Protein AF-A0A7K2MPP3-F1 (afdb_monomer_lite)

Foldseek 3Di:
DCQLVVLCVVLVVQQVPPDPPPGRSNVCCVVQPLVPPSNLRSVLRNLVVCLVCCVVVVHDPVVSVVSVCLCVVASVVSHDPVVVCVVDPCSVVPDDPPPPDD

Structure (mmCIF, N/CA/C/O backbone):
data_AF-A0A7K2MPP3-F1
#
_entry.id   AF-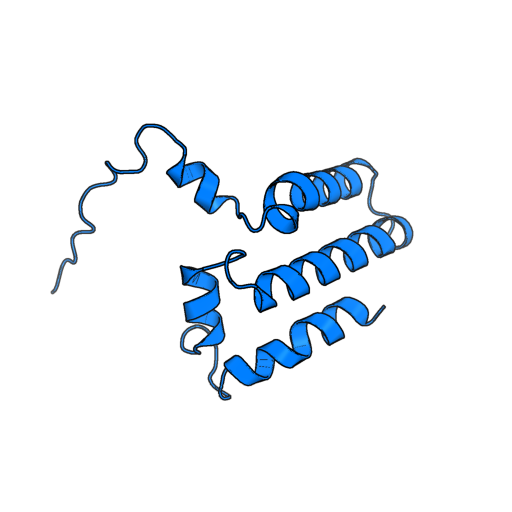A0A7K2MPP3-F1
#
loop_
_atom_site.group_PDB
_atom_site.id
_atom_site.type_symbol
_atom_site.label_atom_id
_atom_site.label_alt_id
_atom_site.label_comp_id
_atom_site.label_asym_id
_atom_site.label_entity_id
_atom_site.label_seq_id
_atom_site.pdbx_PDB_ins_code
_atom_site.Cartn_x
_atom_site.Cartn_y
_atom_site.Cartn_z
_atom_site.occupancy
_atom_site.B_iso_or_equiv
_atom_site.auth_seq_id
_atom_site.auth_comp_id
_atom_site.auth_asym_id
_atom_site.auth_atom_id
_atom_site.pdbx_PDB_model_num
ATOM 1 N N . THR A 1 1 ? 6.419 0.206 16.514 1.00 67.31 1 THR A N 1
ATOM 2 C CA . THR A 1 1 ? 6.884 -1.136 16.105 1.00 67.31 1 THR A CA 1
ATOM 3 C C . THR A 1 1 ? 7.750 -0.962 14.880 1.00 67.31 1 THR A C 1
ATOM 5 O O . THR A 1 1 ? 7.426 -0.131 14.047 1.00 67.31 1 THR A O 1
ATOM 8 N N . GLU A 1 2 ? 8.846 -1.708 14.769 1.00 90.44 2 GLU A N 1
ATOM 9 C CA . GLU A 1 2 ? 9.750 -1.668 13.601 1.00 90.44 2 GLU A CA 1
ATOM 10 C C . GLU A 1 2 ? 9.259 -2.585 12.456 1.00 90.44 2 GLU A C 1
ATOM 12 O O . GLU A 1 2 ? 9.934 -2.788 11.455 1.00 90.44 2 GLU A O 1
ATOM 17 N N . THR A 1 3 ? 8.062 -3.165 12.593 1.00 93.75 3 THR A N 1
ATOM 18 C CA . THR A 1 3 ? 7.489 -4.150 11.665 1.00 93.75 3 THR A CA 1
ATOM 19 C C . THR A 1 3 ? 7.494 -3.671 10.215 1.00 93.75 3 THR A C 1
ATOM 21 O O . THR A 1 3 ? 7.923 -4.419 9.347 1.00 93.75 3 THR A O 1
ATOM 24 N N . ALA A 1 4 ? 7.088 -2.422 9.961 1.00 91.62 4 ALA A N 1
ATOM 25 C CA . ALA A 1 4 ? 7.089 -1.853 8.614 1.00 91.62 4 ALA A CA 1
ATOM 26 C C . ALA A 1 4 ? 8.507 -1.780 8.021 1.00 91.62 4 ALA A C 1
ATOM 28 O O . ALA A 1 4 ? 8.722 -2.202 6.892 1.00 91.62 4 ALA A O 1
ATOM 29 N N . TYR A 1 5 ? 9.494 -1.332 8.806 1.00 92.69 5 TYR A N 1
ATOM 30 C CA . TYR A 1 5 ? 10.893 -1.291 8.369 1.00 92.69 5 TYR A CA 1
ATOM 31 C C . TYR A 1 5 ? 11.428 -2.691 8.047 1.00 92.69 5 TYR A C 1
ATOM 33 O O . TYR A 1 5 ? 12.047 -2.894 7.007 1.00 92.69 5 TYR A O 1
ATOM 41 N N . ARG A 1 6 ? 11.143 -3.681 8.900 1.00 95.69 6 ARG A N 1
ATOM 42 C CA . ARG A 1 6 ? 11.564 -5.069 8.658 1.00 95.69 6 ARG A CA 1
ATOM 43 C C . ARG A 1 6 ? 10.910 -5.679 7.423 1.00 95.69 6 ARG A C 1
ATOM 45 O O . ARG A 1 6 ? 11.565 -6.462 6.751 1.00 95.69 6 ARG A O 1
ATOM 52 N N . ALA A 1 7 ? 9.666 -5.307 7.126 1.00 95.50 7 ALA A N 1
ATOM 53 C CA . ALA A 1 7 ? 8.953 -5.776 5.944 1.00 95.50 7 ALA A CA 1
ATOM 54 C C . ALA A 1 7 ? 9.568 -5.244 4.642 1.00 95.50 7 ALA A C 1
ATOM 56 O O . ALA A 1 7 ? 9.675 -5.984 3.674 1.00 95.50 7 ALA A O 1
ATOM 57 N N . VAL A 1 8 ? 10.008 -3.980 4.618 1.00 94.25 8 VAL A N 1
ATOM 58 C CA . VAL A 1 8 ? 10.580 -3.369 3.402 1.00 94.25 8 VAL A CA 1
ATOM 59 C C . VAL A 1 8 ? 12.083 -3.586 3.255 1.00 94.25 8 VAL A C 1
ATOM 61 O O . VAL A 1 8 ? 12.615 -3.433 2.161 1.00 94.25 8 VAL A O 1
ATOM 64 N N . LYS A 1 9 ? 12.792 -3.937 4.333 1.00 94.12 9 LYS A N 1
ATOM 65 C CA . LYS A 1 9 ? 14.251 -4.104 4.318 1.00 94.12 9 LYS A CA 1
ATOM 66 C C . LYS A 1 9 ? 14.753 -5.074 3.230 1.00 94.12 9 LYS A C 1
ATOM 68 O O . LYS A 1 9 ? 15.711 -4.694 2.562 1.00 94.12 9 LYS A O 1
ATOM 73 N N . PRO A 1 10 ? 14.146 -6.257 3.001 1.00 93.75 10 PRO A N 1
ATOM 74 C CA . PRO A 1 10 ? 14.592 -7.170 1.945 1.00 93.75 10 PRO A CA 1
ATOM 75 C C . PRO A 1 10 ? 14.481 -6.573 0.536 1.00 93.75 10 PRO A C 1
ATOM 77 O O . PRO A 1 10 ? 15.343 -6.812 -0.302 1.00 93.75 10 PRO A O 1
ATOM 80 N N . LEU A 1 11 ? 13.491 -5.705 0.288 1.00 92.50 11 LEU A N 1
ATOM 81 C CA . LEU A 1 11 ? 13.321 -5.048 -1.015 1.00 92.50 11 LEU A CA 1
ATOM 82 C C . LEU A 1 11 ? 14.528 -4.179 -1.390 1.00 92.50 11 LEU A C 1
ATOM 84 O O . LEU A 1 11 ? 14.789 -3.967 -2.571 1.00 92.50 11 LEU A O 1
ATOM 88 N N . ALA A 1 12 ? 15.298 -3.696 -0.408 1.00 91.94 12 ALA A N 1
ATOM 89 C CA . ALA A 1 12 ? 16.500 -2.910 -0.670 1.00 91.94 12 ALA A CA 1
ATOM 90 C C . ALA A 1 12 ? 17.529 -3.675 -1.520 1.00 91.94 12 ALA A C 1
ATOM 92 O O . ALA A 1 12 ? 18.252 -3.052 -2.297 1.00 91.94 12 ALA A O 1
ATOM 93 N N . GLU A 1 13 ? 17.565 -5.006 -1.442 1.00 92.06 13 GLU A N 1
ATOM 94 C CA . GLU A 1 13 ? 18.460 -5.843 -2.251 1.00 92.06 13 GLU A CA 1
ATOM 95 C C . GLU A 1 13 ? 18.165 -5.694 -3.754 1.00 92.06 13 GLU A C 1
ATOM 97 O O . GLU A 1 13 ? 19.085 -5.644 -4.572 1.00 92.06 13 GLU A O 1
ATOM 102 N N . ARG A 1 14 ? 16.894 -5.475 -4.119 1.00 93.19 14 ARG A N 1
ATOM 103 C CA . ARG A 1 14 ? 16.441 -5.258 -5.506 1.00 93.19 14 ARG A CA 1
ATOM 104 C C . ARG A 1 14 ? 16.806 -3.889 -6.073 1.00 93.19 14 ARG A C 1
ATOM 106 O O . ARG A 1 14 ? 16.665 -3.655 -7.270 1.00 93.19 14 ARG A O 1
ATOM 113 N N . THR A 1 15 ? 17.291 -2.967 -5.244 1.00 91.38 15 THR A N 1
ATOM 114 C CA . THR A 1 15 ? 17.780 -1.667 -5.731 1.00 91.38 15 THR A CA 1
ATOM 115 C C . THR A 1 15 ? 19.135 -1.783 -6.427 1.00 91.38 15 THR A C 1
ATOM 117 O O . THR A 1 15 ? 19.524 -0.860 -7.137 1.00 91.38 15 THR A O 1
ATOM 120 N N . LEU A 1 16 ? 19.872 -2.884 -6.215 1.00 91.69 16 LEU A N 1
ATOM 121 C CA . LEU A 1 16 ? 21.257 -3.058 -6.672 1.00 91.69 16 LEU A CA 1
ATOM 122 C C . LEU A 1 16 ? 22.189 -1.900 -6.251 1.00 91.69 16 LEU A C 1
ATOM 124 O O . LEU A 1 16 ? 23.169 -1.601 -6.929 1.00 91.69 16 LEU A O 1
ATOM 128 N N . GLY A 1 17 ? 21.871 -1.218 -5.143 1.00 89.44 17 GLY A N 1
ATOM 129 C CA . GLY A 1 17 ? 22.621 -0.054 -4.659 1.00 89.44 17 GLY A CA 1
ATOM 130 C C . GLY A 1 17 ? 22.426 1.221 -5.487 1.00 89.44 17 GLY A C 1
ATOM 131 O O . GLY A 1 17 ? 23.110 2.213 -5.238 1.00 89.44 17 GLY A O 1
ATOM 132 N N . LEU A 1 18 ? 21.506 1.219 -6.455 1.00 90.75 18 LEU A N 1
ATOM 133 C CA . LEU A 1 18 ? 21.213 2.374 -7.296 1.00 90.75 18 LEU A CA 1
ATOM 134 C C . LEU A 1 18 ? 20.169 3.295 -6.636 1.00 90.75 18 LEU A C 1
ATOM 136 O O . LEU A 1 18 ? 19.214 2.822 -6.003 1.00 90.75 18 LEU A O 1
ATOM 140 N N . PRO A 1 19 ? 20.303 4.624 -6.792 1.00 89.25 19 PRO A N 1
ATOM 141 C CA . PRO A 1 19 ? 19.299 5.563 -6.313 1.00 89.25 19 PRO A CA 1
ATOM 142 C C . PRO A 1 19 ? 18.021 5.490 -7.162 1.00 89.25 19 PRO A C 1
ATOM 144 O O . PRO A 1 19 ? 18.067 5.296 -8.377 1.00 89.25 19 PRO A O 1
ATOM 147 N N . ALA A 1 20 ? 16.866 5.706 -6.531 1.00 83.88 20 ALA A N 1
ATOM 148 C CA . ALA A 1 20 ? 15.623 5.957 -7.258 1.00 83.88 20 ALA A CA 1
ATOM 149 C C . ALA A 1 20 ? 15.715 7.304 -8.015 1.00 83.88 20 ALA A C 1
ATOM 151 O O . ALA A 1 20 ? 16.368 8.226 -7.517 1.00 83.88 20 ALA A O 1
ATOM 152 N N . PRO A 1 21 ? 15.073 7.453 -9.189 1.00 86.19 21 PRO A N 1
ATOM 153 C CA . PRO A 1 21 ? 14.149 6.510 -9.832 1.00 86.19 21 PRO A CA 1
ATOM 154 C C . PRO A 1 21 ? 14.817 5.471 -10.756 1.00 86.19 21 PRO A C 1
ATOM 156 O O . PRO A 1 21 ? 14.114 4.687 -11.378 1.00 86.19 21 PRO A O 1
ATOM 159 N N . HIS A 1 22 ? 16.150 5.444 -10.862 1.00 89.38 22 HIS A N 1
ATOM 160 C CA . HIS A 1 22 ? 16.891 4.597 -11.814 1.00 89.38 22 HIS A CA 1
ATOM 161 C C . HIS A 1 22 ? 17.313 3.240 -11.238 1.00 89.38 22 HIS A C 1
ATOM 163 O O . HIS A 1 22 ? 18.342 2.690 -11.631 1.00 89.38 22 HIS A O 1
ATOM 169 N N . ASN A 1 23 ? 16.562 2.720 -10.269 1.00 93.31 23 ASN A N 1
ATOM 170 C CA . ASN A 1 23 ? 16.842 1.413 -9.692 1.00 93.31 23 ASN A CA 1
ATOM 171 C C . ASN A 1 23 ? 15.773 0.389 -10.105 1.00 93.31 23 ASN A C 1
ATOM 173 O O . ASN A 1 23 ? 14.623 0.775 -10.333 1.00 93.31 23 ASN A O 1
ATOM 177 N N . PRO A 1 24 ? 16.124 -0.908 -10.202 1.00 92.50 24 PRO A N 1
ATOM 178 C CA . PRO A 1 24 ? 15.198 -1.921 -10.709 1.00 92.50 24 PRO A CA 1
ATOM 179 C C . PRO A 1 24 ? 13.933 -2.042 -9.862 1.00 92.50 24 PRO A C 1
ATOM 181 O O . PRO A 1 24 ? 12.837 -2.129 -10.402 1.00 92.50 24 PRO A O 1
ATOM 184 N N . LEU A 1 25 ? 14.069 -1.953 -8.533 1.00 94.44 25 LEU A N 1
ATOM 185 C CA . LEU A 1 25 ? 12.930 -1.938 -7.615 1.00 94.44 25 LEU A CA 1
ATOM 186 C C . LEU A 1 25 ? 11.914 -0.838 -7.961 1.00 94.44 25 LEU A C 1
ATOM 188 O O . LEU A 1 25 ? 10.713 -1.083 -7.923 1.00 94.44 25 LEU A O 1
ATOM 192 N N . TYR A 1 26 ? 12.377 0.373 -8.269 1.00 93.44 26 TYR A N 1
ATOM 193 C CA . TYR A 1 26 ? 11.511 1.499 -8.601 1.00 93.44 26 TYR A CA 1
ATOM 194 C C . TYR A 1 26 ? 10.799 1.268 -9.934 1.00 93.44 26 TYR A C 1
ATOM 196 O O . TYR A 1 26 ? 9.597 1.506 -10.032 1.00 93.44 26 TYR A O 1
ATOM 204 N N . GLU A 1 27 ? 11.513 0.772 -10.946 1.00 93.50 27 GLU A N 1
ATOM 205 C CA . GLU A 1 27 ? 10.921 0.441 -12.245 1.00 93.50 27 GLU A CA 1
ATOM 206 C C . GLU A 1 27 ? 9.879 -0.680 -12.140 1.00 93.50 27 GLU A C 1
ATOM 208 O O . GLU A 1 27 ? 8.797 -0.572 -12.722 1.00 93.50 27 GLU A O 1
ATOM 213 N N . ASP A 1 28 ? 10.175 -1.731 -11.375 1.00 92.56 28 ASP A N 1
ATOM 214 C CA . ASP A 1 28 ? 9.252 -2.836 -11.120 1.00 92.56 28 ASP A CA 1
ATOM 215 C C . ASP A 1 28 ? 8.021 -2.359 -10.353 1.00 92.56 28 ASP A C 1
ATOM 217 O O . ASP A 1 28 ? 6.895 -2.642 -10.759 1.00 92.56 28 ASP A O 1
ATOM 221 N N . ALA A 1 29 ? 8.212 -1.564 -9.298 1.00 93.31 29 ALA A N 1
ATOM 222 C CA . ALA A 1 29 ? 7.112 -0.987 -8.534 1.00 93.31 29 ALA A CA 1
ATOM 223 C C . ALA A 1 29 ? 6.229 -0.074 -9.394 1.00 93.31 29 ALA A C 1
ATOM 225 O O . ALA A 1 29 ? 5.006 -0.113 -9.269 1.00 93.31 29 ALA A O 1
ATOM 226 N N . ALA A 1 30 ? 6.821 0.716 -10.293 1.00 91.88 30 ALA A N 1
ATOM 227 C CA . ALA A 1 30 ? 6.073 1.586 -11.196 1.00 91.88 30 ALA A CA 1
ATOM 228 C C . ALA A 1 30 ? 5.276 0.800 -12.250 1.00 91.88 30 ALA A C 1
ATOM 230 O O . ALA A 1 30 ? 4.221 1.258 -12.687 1.00 91.88 30 ALA A O 1
ATOM 231 N N . ARG A 1 31 ? 5.775 -0.369 -12.670 1.00 90.50 31 ARG A N 1
ATOM 232 C CA . ARG A 1 31 ? 5.151 -1.205 -13.705 1.00 90.50 31 ARG A CA 1
ATOM 233 C C . ARG A 1 31 ? 4.096 -2.159 -13.151 1.00 90.50 31 ARG A C 1
ATOM 235 O O . ARG A 1 31 ? 3.055 -2.328 -13.775 1.00 90.50 31 ARG A O 1
ATOM 242 N N . ALA A 1 32 ? 4.401 -2.814 -12.036 1.00 91.00 32 ALA A N 1
ATOM 243 C CA . ALA A 1 32 ? 3.626 -3.921 -11.484 1.00 91.00 32 ALA A CA 1
ATOM 244 C C . ALA A 1 32 ? 2.883 -3.550 -10.192 1.00 91.00 32 ALA A C 1
ATOM 246 O O . ALA A 1 32 ? 1.902 -4.197 -9.841 1.00 91.00 32 ALA A O 1
ATOM 247 N N . ALA A 1 33 ? 3.313 -2.514 -9.469 1.00 92.12 33 ALA A N 1
ATOM 248 C CA . ALA A 1 33 ? 2.721 -2.125 -8.190 1.00 92.12 33 ALA A CA 1
ATOM 249 C C . ALA A 1 33 ? 2.491 -3.338 -7.258 1.00 92.12 33 ALA A C 1
ATOM 251 O O . ALA A 1 33 ? 3.447 -3.973 -6.822 1.00 92.12 33 ALA A O 1
ATOM 252 N N . LEU A 1 34 ? 1.229 -3.663 -6.952 1.00 94.56 34 LEU A N 1
ATOM 253 C CA . LEU A 1 34 ? 0.843 -4.746 -6.040 1.00 94.56 34 LEU A CA 1
ATOM 254 C C . LEU A 1 34 ? 0.599 -6.095 -6.733 1.00 94.56 34 LEU A C 1
ATOM 256 O O . LEU A 1 34 ? 0.272 -7.069 -6.054 1.00 94.56 34 LEU A O 1
ATOM 260 N N . THR A 1 35 ? 0.803 -6.185 -8.051 1.00 92.75 35 THR A N 1
ATOM 261 C CA . THR A 1 35 ? 0.874 -7.480 -8.741 1.00 92.75 35 THR A CA 1
ATOM 262 C C . THR A 1 35 ? 2.229 -8.161 -8.539 1.00 92.75 35 THR A C 1
ATOM 264 O O . THR A 1 35 ? 2.349 -9.357 -8.788 1.00 92.75 35 THR A O 1
ATOM 267 N N . ASP A 1 36 ? 3.252 -7.424 -8.090 1.00 93.94 36 ASP A N 1
ATOM 268 C CA . ASP A 1 36 ? 4.511 -7.993 -7.600 1.00 93.94 36 ASP A CA 1
ATOM 269 C C . ASP A 1 36 ? 4.289 -8.598 -6.194 1.00 93.94 36 ASP A C 1
ATOM 271 O O . ASP A 1 36 ? 3.890 -7.871 -5.275 1.00 93.94 36 ASP A O 1
ATOM 275 N N . PRO A 1 37 ? 4.523 -9.912 -5.996 1.00 92.88 37 PRO A N 1
ATOM 276 C CA . PRO A 1 37 ? 4.227 -10.581 -4.730 1.00 92.88 37 PRO A CA 1
ATOM 277 C C . PRO A 1 37 ? 5.001 -10.032 -3.527 1.00 92.88 37 PRO A C 1
ATOM 279 O O . PRO A 1 37 ? 4.429 -9.926 -2.442 1.00 92.88 37 PRO A O 1
ATOM 282 N N . GLU A 1 38 ? 6.270 -9.657 -3.703 1.00 93.94 38 GLU A N 1
ATOM 283 C CA . GLU A 1 38 ? 7.102 -9.148 -2.607 1.00 93.94 38 GLU A CA 1
ATOM 284 C C . GLU A 1 38 ? 6.656 -7.742 -2.194 1.00 93.94 38 GLU A C 1
ATOM 286 O O . GLU A 1 38 ? 6.555 -7.435 -1.002 1.00 93.94 38 GLU A O 1
ATOM 291 N N . LEU A 1 39 ? 6.328 -6.891 -3.175 1.00 94.81 39 LEU A N 1
ATOM 292 C CA . LEU A 1 39 ? 5.757 -5.569 -2.909 1.00 94.81 39 LEU A CA 1
ATOM 293 C C . LEU A 1 39 ? 4.388 -5.681 -2.232 1.00 94.81 39 LEU A C 1
ATOM 295 O O . LEU A 1 39 ? 4.104 -4.929 -1.296 1.00 94.81 39 LEU A O 1
ATOM 299 N N . CYS A 1 40 ? 3.556 -6.632 -2.664 1.00 95.75 40 CYS A N 1
ATOM 300 C CA . CYS A 1 40 ? 2.251 -6.894 -2.066 1.00 95.75 40 CYS A CA 1
ATOM 301 C C . CYS A 1 40 ? 2.372 -7.341 -0.603 1.00 95.75 40 CYS A C 1
ATOM 303 O O . CYS A 1 40 ? 1.735 -6.756 0.277 1.00 95.75 40 CYS A O 1
ATOM 305 N N . GLU A 1 41 ? 3.237 -8.313 -0.307 1.00 96.06 41 GLU A N 1
ATOM 306 C CA . GLU A 1 41 ? 3.467 -8.795 1.058 1.00 96.06 41 GLU A CA 1
ATOM 307 C C . GLU A 1 41 ? 3.974 -7.679 1.986 1.00 96.06 41 GLU A C 1
ATOM 309 O O . GLU A 1 41 ? 3.452 -7.486 3.098 1.00 96.06 41 GLU A O 1
ATOM 314 N N . ALA A 1 42 ? 4.956 -6.901 1.519 1.00 96.44 42 ALA A N 1
ATOM 315 C CA . ALA A 1 42 ? 5.486 -5.770 2.266 1.00 96.44 42 ALA A CA 1
ATOM 316 C C . ALA A 1 42 ? 4.401 -4.712 2.519 1.00 96.44 42 ALA A C 1
ATOM 318 O O . ALA A 1 42 ? 4.255 -4.235 3.648 1.00 96.44 42 ALA A O 1
ATOM 319 N N . ALA A 1 43 ? 3.591 -4.387 1.506 1.00 96.19 43 ALA A N 1
ATOM 320 C CA . ALA A 1 43 ? 2.480 -3.454 1.637 1.00 96.19 43 ALA A CA 1
ATOM 321 C C . ALA A 1 43 ? 1.451 -3.943 2.666 1.00 96.19 43 ALA A C 1
ATOM 323 O O . ALA A 1 43 ? 1.148 -3.208 3.608 1.00 96.19 43 ALA A O 1
ATOM 324 N N . VAL A 1 44 ? 0.967 -5.187 2.568 1.00 97.25 44 VAL A N 1
ATOM 325 C CA . VAL A 1 44 ? 0.015 -5.766 3.537 1.00 97.25 44 VAL A CA 1
ATOM 326 C C . VAL A 1 44 ? 0.556 -5.660 4.963 1.00 97.25 44 VAL A C 1
ATOM 328 O O . 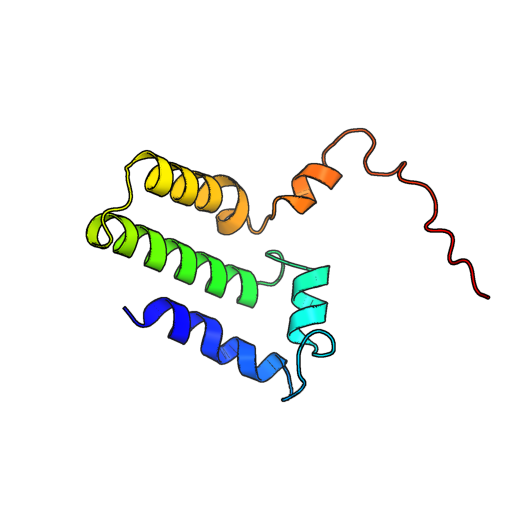VAL A 1 44 ? -0.160 -5.237 5.877 1.00 97.25 44 VAL A O 1
ATOM 331 N N . THR A 1 45 ? 1.829 -6.000 5.162 1.00 97.50 45 THR A N 1
ATOM 332 C CA . THR A 1 45 ? 2.476 -5.939 6.477 1.00 97.50 45 THR A CA 1
ATOM 333 C C . THR A 1 45 ? 2.558 -4.506 7.006 1.00 97.50 45 THR A C 1
ATOM 335 O O . THR A 1 45 ? 2.230 -4.256 8.171 1.00 97.50 45 THR A O 1
ATOM 338 N N . CYS A 1 46 ? 2.931 -3.549 6.157 1.00 96.56 46 CYS A N 1
ATOM 339 C CA . CYS A 1 46 ? 2.974 -2.129 6.498 1.00 96.56 46 CYS A CA 1
ATOM 340 C C . CYS A 1 46 ? 1.589 -1.578 6.866 1.00 96.56 46 CYS A C 1
ATOM 342 O O . CYS A 1 46 ? 1.455 -0.924 7.901 1.00 96.56 46 CYS A O 1
ATOM 344 N N . PHE A 1 47 ? 0.548 -1.889 6.088 1.00 96.69 47 PHE A N 1
ATOM 345 C CA . PHE A 1 47 ? -0.825 -1.452 6.368 1.00 96.69 47 PHE A CA 1
ATOM 346 C C . PHE A 1 47 ? -1.355 -2.031 7.683 1.00 96.69 47 PHE A C 1
ATOM 348 O O . PHE A 1 47 ? -1.918 -1.302 8.500 1.00 96.69 47 PHE A O 1
ATOM 355 N N . ARG A 1 48 ? -1.114 -3.320 7.952 1.00 96.38 48 ARG A N 1
ATOM 356 C CA . ARG A 1 48 ? -1.478 -3.943 9.236 1.00 96.38 48 ARG A CA 1
ATOM 357 C C . ARG A 1 48 ? -0.741 -3.302 10.411 1.00 96.38 48 ARG A C 1
ATOM 359 O O . ARG A 1 48 ? -1.345 -3.040 11.451 1.00 96.38 48 ARG A O 1
ATOM 366 N N . ALA A 1 49 ? 0.551 -3.016 10.248 1.00 96.38 49 ALA A N 1
ATOM 367 C CA . ALA A 1 49 ? 1.335 -2.329 11.268 1.00 96.38 49 ALA A CA 1
ATOM 368 C C . ALA A 1 49 ? 0.818 -0.904 11.527 1.00 96.38 49 ALA A C 1
ATOM 370 O O . ALA A 1 49 ? 0.765 -0.485 12.685 1.00 96.38 49 ALA A O 1
ATOM 371 N N . ALA A 1 50 ? 0.407 -0.187 10.476 1.00 94.88 50 ALA A N 1
ATOM 372 C CA . ALA A 1 50 ? -0.194 1.137 10.579 1.00 94.88 50 ALA A CA 1
ATOM 373 C C . ALA A 1 50 ? -1.534 1.089 11.326 1.00 94.88 50 ALA A C 1
ATOM 375 O O . ALA A 1 50 ? -1.689 1.801 12.314 1.00 94.88 50 ALA A O 1
ATOM 376 N N . LEU A 1 51 ? -2.455 0.195 10.951 1.00 95.56 51 LEU A N 1
ATOM 377 C CA . LEU A 1 51 ? -3.749 0.029 11.633 1.00 95.56 51 LEU A CA 1
ATOM 378 C C . LEU A 1 51 ? -3.592 -0.298 13.124 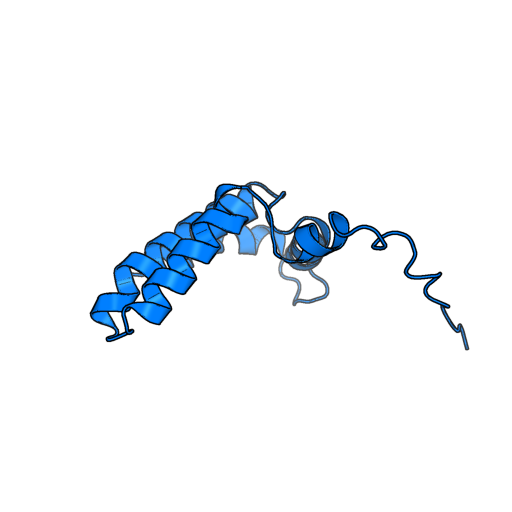1.00 95.56 51 LEU A C 1
ATOM 380 O O . LEU A 1 51 ? -4.306 0.246 13.961 1.00 95.56 51 LEU A O 1
ATOM 384 N N . ALA A 1 52 ? -2.595 -1.108 13.487 1.00 94.25 52 ALA A N 1
ATOM 385 C CA . ALA A 1 52 ? -2.277 -1.393 14.887 1.00 94.25 52 ALA A CA 1
ATOM 386 C C . ALA A 1 52 ? -1.627 -0.207 15.637 1.00 94.25 52 ALA A C 1
ATOM 388 O O . ALA A 1 52 ? -1.508 -0.224 16.869 1.00 94.25 52 ALA A O 1
ATOM 389 N N . ALA A 1 53 ? -1.119 0.802 14.927 1.00 94.06 53 ALA A N 1
ATOM 390 C CA . ALA A 1 53 ? -0.456 1.974 15.498 1.00 94.06 53 ALA A CA 1
ATOM 391 C C . ALA A 1 53 ? -1.369 3.205 15.576 1.00 94.06 53 ALA A C 1
ATOM 393 O O . ALA A 1 53 ? -1.280 3.936 16.559 1.00 94.06 53 ALA A O 1
ATOM 394 N N . LEU A 1 54 ? -2.257 3.405 14.599 1.00 93.19 54 LEU A N 1
ATOM 395 C CA . LEU A 1 54 ? -3.110 4.590 14.457 1.00 93.19 54 LEU A CA 1
ATOM 396 C C . LEU A 1 54 ? -3.874 4.976 15.740 1.00 93.19 54 LEU A C 1
ATOM 398 O O . LEU A 1 54 ? -3.748 6.133 16.148 1.00 93.19 54 LEU A O 1
ATOM 402 N N . PRO A 1 55 ? -4.548 4.054 16.463 1.00 90.81 55 PRO A N 1
ATOM 403 C CA . PRO A 1 55 ? -5.241 4.412 17.704 1.00 90.81 55 PRO A CA 1
ATOM 404 C C . PRO A 1 55 ? -4.300 4.956 18.786 1.00 90.81 55 PRO A C 1
ATOM 406 O O . PRO A 1 55 ? -4.645 5.872 19.526 1.00 90.81 55 PRO A O 1
ATOM 409 N N . ARG A 1 56 ? -3.074 4.424 18.861 1.00 91.81 56 ARG A N 1
ATOM 410 C CA . ARG A 1 56 ? -2.056 4.853 19.835 1.00 91.81 56 ARG A CA 1
ATOM 411 C C . ARG A 1 56 ? -1.415 6.188 19.464 1.00 91.81 56 ARG A C 1
ATOM 413 O O . ARG A 1 56 ? -0.860 6.850 20.331 1.00 91.81 56 ARG A O 1
ATOM 420 N N . LEU A 1 57 ? -1.484 6.567 18.189 1.00 92.19 57 LEU A N 1
ATOM 421 C CA . LEU A 1 57 ? -1.031 7.859 17.677 1.00 92.19 57 LEU A CA 1
ATOM 422 C C . LEU A 1 57 ? -2.121 8.941 17.770 1.00 92.19 57 LEU A C 1
ATOM 424 O O . LEU A 1 57 ? -1.874 10.075 17.375 1.00 92.19 57 LEU A O 1
ATOM 428 N N . GLY A 1 58 ? -3.310 8.606 18.284 1.00 91.75 58 GLY A N 1
ATOM 429 C CA . GLY A 1 58 ? -4.429 9.541 18.401 1.00 91.75 58 GLY A CA 1
ATOM 430 C C . GLY A 1 58 ? -5.137 9.825 17.075 1.00 91.75 58 GLY A C 1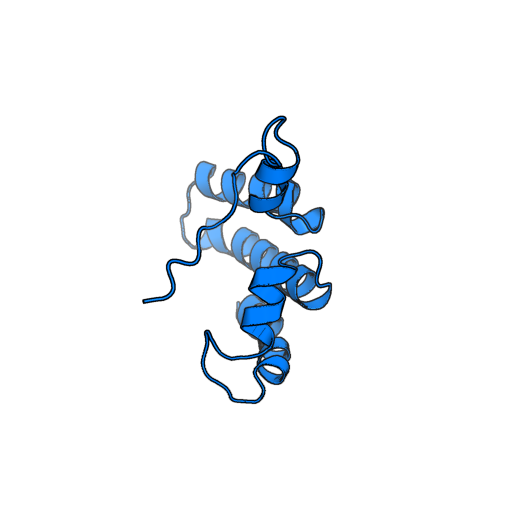
ATOM 431 O O . GLY A 1 58 ? -5.828 10.835 16.963 1.00 91.75 58 GLY A O 1
ATOM 432 N N . ALA A 1 59 ? -4.971 8.965 16.065 1.00 92.31 59 ALA A N 1
ATOM 433 C CA . ALA A 1 59 ? -5.719 9.096 14.822 1.00 92.31 59 ALA A CA 1
ATOM 434 C C . ALA A 1 59 ? -7.216 8.852 15.070 1.00 92.31 59 ALA A C 1
ATOM 436 O O . ALA A 1 59 ? -7.594 7.919 15.781 1.00 92.31 59 ALA A O 1
ATO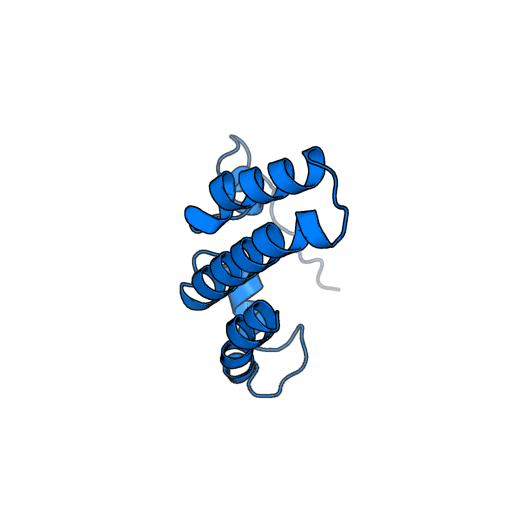M 437 N N . GLY A 1 60 ? -8.064 9.684 14.460 1.00 93.38 60 GLY A N 1
ATOM 438 C CA . GLY A 1 60 ? -9.514 9.515 14.515 1.00 93.38 60 GLY A CA 1
ATOM 439 C C . GLY A 1 60 ? -9.980 8.216 13.849 1.00 93.38 60 GLY A C 1
ATOM 440 O O . GLY A 1 60 ? -9.263 7.610 13.043 1.00 93.38 60 GLY A O 1
ATOM 441 N N . THR A 1 61 ? -11.210 7.806 14.161 1.00 92.81 61 THR A N 1
ATOM 442 C CA . THR A 1 61 ? -11.847 6.624 13.557 1.00 92.81 61 THR A CA 1
ATOM 443 C C . THR A 1 61 ? -11.933 6.751 12.041 1.00 92.81 61 THR A C 1
ATOM 445 O O . THR A 1 61 ? -11.577 5.810 11.350 1.00 92.81 61 THR A O 1
ATOM 448 N N . GLU A 1 62 ? -12.243 7.942 11.522 1.00 95.69 62 GLU A N 1
ATOM 449 C CA . GLU A 1 62 ? -12.298 8.222 10.081 1.00 95.69 62 GLU A CA 1
ATOM 450 C C . GLU A 1 62 ? -11.000 7.843 9.348 1.00 95.69 62 GLU A C 1
ATOM 452 O O . GLU A 1 62 ? -11.033 7.199 8.303 1.00 95.69 62 GLU A O 1
ATOM 457 N N . VAL A 1 63 ? -9.839 8.182 9.919 1.00 96.06 63 VAL A N 1
ATOM 458 C CA . VAL A 1 63 ? -8.537 7.839 9.326 1.00 96.06 63 VAL A CA 1
ATOM 459 C C . VAL A 1 63 ? -8.292 6.335 9.396 1.00 96.06 63 VAL A C 1
ATOM 461 O O . VAL A 1 63 ? -7.815 5.739 8.433 1.00 96.06 63 VAL A O 1
ATOM 464 N N . THR A 1 64 ? -8.617 5.712 10.528 1.00 95.81 64 THR A N 1
ATOM 465 C CA . THR A 1 64 ? -8.444 4.265 10.707 1.00 95.81 64 THR A CA 1
ATOM 466 C C . THR A 1 64 ? -9.320 3.485 9.725 1.00 95.81 64 THR A C 1
ATOM 468 O O . THR A 1 64 ? -8.828 2.569 9.066 1.00 95.81 64 THR A O 1
ATOM 471 N N . ASP A 1 65 ? -10.571 3.907 9.554 1.00 96.50 65 ASP A N 1
ATOM 472 C CA . ASP A 1 65 ? -11.536 3.312 8.631 1.00 96.50 65 ASP A CA 1
ATOM 473 C C . ASP A 1 65 ? -11.124 3.537 7.174 1.00 96.50 65 ASP A C 1
ATOM 475 O O . ASP A 1 65 ? -11.204 2.617 6.362 1.00 96.50 65 ASP A O 1
ATOM 479 N N . ALA A 1 66 ? -10.604 4.720 6.831 1.00 96.75 66 ALA A N 1
ATOM 480 C CA . ALA A 1 66 ? -10.075 4.991 5.497 1.00 96.75 66 ALA A CA 1
ATOM 481 C C . ALA A 1 66 ? -8.882 4.080 5.160 1.00 96.75 66 ALA A C 1
ATOM 483 O O . ALA A 1 66 ? -8.814 3.518 4.064 1.00 96.75 66 ALA A O 1
ATOM 484 N N . VAL A 1 67 ? -7.956 3.889 6.105 1.00 96.81 67 VAL A N 1
ATOM 485 C CA . VAL A 1 67 ? -6.798 3.001 5.923 1.00 96.81 67 VAL A CA 1
ATOM 486 C C . VAL A 1 67 ? -7.236 1.537 5.826 1.00 96.81 67 VAL A C 1
ATOM 488 O O . VAL A 1 67 ? -6.715 0.805 4.983 1.00 96.81 67 VAL A O 1
ATOM 491 N N . ALA A 1 68 ? -8.212 1.111 6.632 1.00 97.00 68 ALA A N 1
ATOM 492 C CA . ALA A 1 68 ? -8.780 -0.234 6.565 1.00 97.00 68 ALA A CA 1
ATOM 493 C C . ALA A 1 68 ? -9.494 -0.473 5.225 1.00 97.00 68 ALA A C 1
ATOM 495 O O . ALA A 1 68 ? -9.222 -1.460 4.543 1.00 97.00 68 ALA A O 1
ATOM 496 N N . GLY A 1 69 ? -10.315 0.483 4.789 1.00 97.56 69 GLY A N 1
ATOM 497 C CA . GLY A 1 69 ? -10.999 0.438 3.502 1.00 97.56 69 GLY A CA 1
ATOM 498 C C . GLY A 1 69 ? -10.029 0.401 2.320 1.00 97.56 69 GLY A C 1
ATOM 499 O O . GLY A 1 69 ? -10.264 -0.334 1.363 1.00 97.56 69 GLY A O 1
ATOM 500 N N . TYR A 1 70 ? -8.910 1.131 2.388 1.00 96.69 70 TYR A N 1
ATOM 501 C CA . TYR A 1 70 ? -7.863 1.071 1.365 1.00 96.69 70 TYR A CA 1
ATOM 502 C C . TYR A 1 70 ? -7.169 -0.299 1.332 1.00 96.69 70 TYR A C 1
ATOM 504 O O . TYR A 1 70 ? -6.989 -0.876 0.255 1.00 96.69 70 TYR A O 1
ATOM 512 N N . LEU A 1 71 ? -6.805 -0.837 2.504 1.00 97.06 71 LEU A N 1
ATOM 513 C CA . LEU A 1 71 ? -6.206 -2.168 2.638 1.00 97.06 71 LEU A CA 1
ATOM 514 C C . LEU A 1 71 ? -7.109 -3.236 2.015 1.00 97.06 71 LEU A C 1
ATOM 516 O O . LEU A 1 71 ? -6.638 -4.055 1.229 1.00 97.06 71 LEU A O 1
ATOM 520 N N . GLU A 1 72 ? -8.403 -3.210 2.323 1.00 96.88 72 GLU A N 1
ATOM 521 C CA . GLU A 1 72 ? -9.361 -4.170 1.786 1.00 96.88 72 GLU A CA 1
ATOM 522 C C . GLU A 1 72 ? -9.590 -3.979 0.288 1.00 96.88 72 GLU A C 1
ATOM 524 O O . GLU A 1 72 ? -9.528 -4.948 -0.469 1.00 96.88 72 GLU A O 1
ATOM 529 N N . ARG A 1 73 ? -9.851 -2.745 -0.162 1.00 95.62 73 ARG A N 1
ATOM 530 C CA . ARG A 1 73 ? -10.192 -2.442 -1.560 1.00 95.62 73 ARG A CA 1
ATOM 531 C C . ARG A 1 73 ? -9.064 -2.778 -2.529 1.00 95.62 73 ARG A C 1
ATOM 533 O O . ARG A 1 73 ? -9.345 -3.340 -3.582 1.00 95.62 73 ARG A O 1
ATOM 540 N N . TYR A 1 74 ? -7.826 -2.465 -2.166 1.00 95.38 74 TYR A N 1
ATOM 541 C CA . TYR A 1 74 ? -6.690 -2.517 -3.083 1.00 95.38 74 TYR A CA 1
ATOM 542 C C . TYR A 1 74 ? -5.664 -3.560 -2.654 1.00 95.38 74 TYR A C 1
ATOM 544 O O . TYR A 1 74 ? -5.453 -4.559 -3.340 1.00 95.38 74 TYR A O 1
ATOM 552 N N . VAL A 1 75 ? -5.076 -3.371 -1.474 1.00 95.56 75 VAL A N 1
ATOM 553 C CA . VAL A 1 75 ? -3.848 -4.066 -1.072 1.00 95.56 75 VAL A CA 1
ATOM 554 C C . VAL A 1 75 ? -4.057 -5.573 -0.915 1.00 95.56 75 VAL A C 1
ATOM 556 O O . VAL A 1 75 ? -3.301 -6.353 -1.483 1.00 95.56 75 VAL A O 1
ATOM 559 N N . LEU A 1 76 ? -5.122 -6.005 -0.231 1.00 95.38 76 LEU A N 1
ATOM 560 C CA . LEU A 1 76 ? -5.447 -7.433 -0.090 1.00 95.38 76 LEU A CA 1
ATOM 561 C C . LEU A 1 76 ? -5.840 -8.100 -1.412 1.00 95.38 76 LEU A C 1
ATOM 563 O O . LEU A 1 76 ? -5.796 -9.323 -1.516 1.00 95.38 76 LEU A O 1
ATOM 567 N N . ARG A 1 77 ? -6.241 -7.310 -2.410 1.00 94.31 77 ARG A N 1
ATOM 568 C CA . ARG A 1 77 ? -6.610 -7.791 -3.744 1.00 94.31 77 ARG A CA 1
ATOM 569 C C . ARG A 1 77 ? -5.435 -7.758 -4.726 1.00 94.31 77 ARG A C 1
ATOM 571 O O . ARG A 1 77 ? -5.639 -8.097 -5.885 1.00 94.31 77 ARG A O 1
ATOM 578 N N . GLY A 1 78 ? -4.238 -7.344 -4.291 1.00 94.00 78 GLY A N 1
ATOM 579 C CA . GLY A 1 78 ? -3.086 -7.158 -5.178 1.00 94.00 78 GLY A CA 1
ATOM 580 C C . GLY A 1 78 ? -3.313 -6.071 -6.234 1.00 94.00 78 GLY A C 1
ATOM 581 O O . GLY A 1 78 ? -2.703 -6.112 -7.296 1.00 94.00 78 GLY A O 1
ATOM 582 N N . ARG A 1 79 ? -4.222 -5.126 -5.961 1.00 94.12 79 ARG A N 1
ATOM 583 C CA . ARG A 1 79 ? -4.590 -4.029 -6.862 1.00 94.12 79 ARG A CA 1
ATOM 584 C C . ARG A 1 79 ? -4.135 -2.693 -6.309 1.00 94.12 79 ARG A C 1
ATOM 586 O O . ARG A 1 79 ? -3.913 -2.558 -5.110 1.00 94.12 79 ARG A O 1
ATOM 593 N N . CYS A 1 80 ? -4.076 -1.679 -7.154 1.00 92.19 80 CYS A N 1
ATOM 594 C CA . CYS A 1 80 ? -3.864 -0.290 -6.778 1.00 92.19 80 CYS A CA 1
ATOM 595 C C . CYS A 1 80 ? -4.891 0.637 -7.456 1.00 92.19 80 CYS A C 1
ATOM 597 O O . CYS A 1 80 ? -5.539 0.233 -8.420 1.00 92.19 80 CYS A O 1
ATOM 599 N N . PRO A 1 81 ? -5.036 1.895 -7.000 1.00 91.25 81 PRO A N 1
ATOM 600 C CA . PRO A 1 81 ? -5.979 2.844 -7.600 1.00 91.25 81 PRO A CA 1
ATOM 601 C C . PRO A 1 81 ? -5.774 3.095 -9.102 1.00 91.25 81 PRO A C 1
ATOM 603 O O . PRO A 1 81 ? -6.707 3.511 -9.782 1.00 91.25 81 PRO A O 1
ATOM 606 N N . ALA A 1 82 ? -4.573 2.852 -9.641 1.00 89.25 82 ALA A N 1
ATOM 607 C CA . ALA A 1 82 ? -4.331 2.953 -11.079 1.00 89.25 82 ALA A CA 1
ATOM 608 C C . ALA A 1 82 ? -5.086 1.875 -11.873 1.00 89.25 82 ALA A C 1
ATOM 610 O O . ALA A 1 82 ? -5.467 2.127 -13.013 1.00 89.25 82 ALA A O 1
ATOM 611 N N . ASP A 1 83 ? -5.370 0.720 -11.265 1.00 90.19 83 ASP A N 1
ATOM 612 C CA . ASP A 1 83 ? -6.115 -0.349 -11.925 1.00 90.19 83 ASP A CA 1
ATOM 613 C C . ASP A 1 83 ? -7.590 0.025 -12.113 1.00 90.19 83 ASP A C 1
ATOM 615 O O . ASP A 1 83 ? -8.208 -0.409 -13.080 1.00 90.19 83 ASP A O 1
ATOM 619 N N . ASP A 1 84 ? -8.154 0.866 -11.240 1.00 90.88 84 ASP A N 1
ATOM 620 C CA . ASP A 1 84 ? -9.523 1.369 -11.410 1.00 90.88 84 ASP A CA 1
ATOM 621 C C . ASP A 1 84 ? -9.637 2.219 -12.684 1.00 90.88 84 ASP A C 1
ATOM 623 O O . ASP A 1 84 ? -10.664 2.202 -13.355 1.00 90.88 84 ASP A O 1
ATOM 627 N N . LEU A 1 85 ? -8.570 2.940 -13.060 1.00 89.00 85 LEU A N 1
ATOM 628 C CA . LEU A 1 85 ? -8.539 3.723 -14.301 1.00 89.00 85 LEU A CA 1
ATOM 629 C C . LEU A 1 85 ? -8.557 2.835 -15.551 1.00 89.00 85 LEU A C 1
ATOM 631 O O . LEU A 1 85 ? -9.019 3.286 -16.599 1.00 89.00 85 LEU A O 1
ATOM 635 N N . LEU A 1 86 ? -8.061 1.599 -15.445 1.00 86.75 86 LEU A N 1
ATOM 636 C CA . LEU A 1 86 ? -8.094 0.612 -16.526 1.00 86.75 86 LEU A CA 1
ATOM 637 C C . LEU A 1 86 ? -9.488 -0.014 -16.676 1.00 86.75 86 LEU A C 1
ATOM 639 O O . LEU A 1 86 ? -9.895 -0.325 -17.793 1.00 86.75 86 LEU A O 1
ATOM 643 N N . ASP A 1 87 ? -10.229 -0.139 -15.572 1.00 86.06 87 ASP A N 1
ATOM 644 C CA . ASP A 1 87 ? -11.600 -0.666 -15.554 1.00 86.06 87 ASP A CA 1
ATOM 645 C C . ASP A 1 87 ? -12.643 0.359 -16.046 1.00 86.06 87 ASP A C 1
ATOM 647 O O . ASP A 1 87 ? -13.777 -0.004 -16.370 1.00 86.06 87 ASP A O 1
ATOM 651 N N . MET A 1 88 ? -12.284 1.647 -16.120 1.00 83.69 88 MET A N 1
ATOM 652 C CA . MET A 1 88 ? -13.183 2.699 -16.597 1.00 83.69 88 MET A CA 1
ATOM 653 C C . MET A 1 88 ? -13.393 2.602 -18.120 1.00 83.69 88 MET A C 1
ATOM 655 O O . MET A 1 88 ? -12.421 2.638 -18.885 1.00 83.69 88 MET A O 1
ATOM 659 N N . PRO A 1 89 ? -14.650 2.560 -18.606 1.00 74.12 89 PRO A N 1
ATOM 660 C CA . PRO A 1 89 ? -14.937 2.557 -20.036 1.00 74.12 89 PRO A CA 1
ATOM 661 C C . PRO A 1 89 ? -14.450 3.874 -20.665 1.00 74.12 89 PRO A C 1
ATOM 663 O O . PRO A 1 89 ? -15.032 4.934 -20.446 1.00 74.12 89 PRO A O 1
ATOM 666 N N . GLY A 1 90 ? -13.336 3.800 -21.403 1.00 68.69 90 GLY A N 1
ATOM 667 C CA . GLY A 1 90 ? -12.622 4.944 -21.994 1.00 68.69 90 GLY A CA 1
ATOM 668 C C . GLY A 1 90 ? -11.109 4.979 -21.715 1.00 68.69 90 GLY A C 1
ATOM 669 O O . GLY A 1 90 ? -10.398 5.762 -22.340 1.00 68.69 90 GLY A O 1
ATOM 670 N N . GLY A 1 91 ? -10.584 4.122 -20.827 1.00 56.50 91 GLY A N 1
ATOM 671 C CA . GLY A 1 91 ? -9.158 4.096 -20.453 1.00 56.50 91 GLY A CA 1
ATOM 672 C C . GLY A 1 91 ? -8.176 3.755 -21.587 1.00 56.50 91 GLY A C 1
ATOM 673 O O . GLY A 1 91 ? -7.008 4.133 -21.517 1.00 56.50 91 GLY A O 1
ATOM 674 N N . ALA A 1 92 ? -8.649 3.109 -22.659 1.00 55.56 92 ALA A N 1
ATOM 675 C CA . ALA A 1 92 ? -7.851 2.780 -23.845 1.00 55.56 92 ALA A CA 1
ATOM 676 C C . ALA A 1 9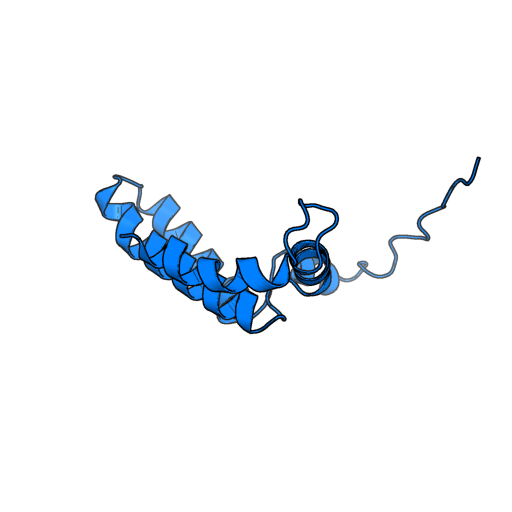2 ? -7.798 3.899 -24.909 1.00 55.56 92 ALA A C 1
ATOM 678 O O . ALA A 1 92 ? -7.049 3.762 -25.872 1.00 55.56 92 ALA A O 1
ATOM 679 N N . ASP A 1 93 ? -8.552 4.997 -24.744 1.00 52.25 93 ASP A N 1
ATOM 680 C CA . ASP A 1 93 ? -8.609 6.113 -25.710 1.00 52.25 93 ASP A CA 1
ATOM 681 C C . ASP A 1 93 ? -7.820 7.358 -25.258 1.00 52.25 93 ASP A C 1
ATOM 683 O O . ASP A 1 93 ? -7.951 8.454 -25.805 1.00 52.25 93 ASP A O 1
ATOM 687 N N . ARG A 1 94 ? -6.934 7.224 -24.259 1.00 58.81 94 ARG A N 1
ATOM 688 C CA . ARG A 1 94 ? -5.879 8.230 -24.070 1.00 58.81 94 ARG A CA 1
ATOM 689 C C . ARG A 1 94 ? -4.868 8.059 -25.198 1.00 58.81 94 ARG A C 1
ATOM 691 O O . ARG A 1 94 ? -3.990 7.204 -25.128 1.00 58.81 94 ARG A O 1
ATOM 698 N N . GLY A 1 95 ? -5.065 8.873 -26.235 1.00 53.56 95 GLY A N 1
ATOM 699 C CA . GLY A 1 95 ? -4.292 8.937 -27.471 1.00 53.56 95 GLY A CA 1
ATOM 700 C C . GLY A 1 95 ? -2.764 8.945 -27.308 1.00 53.56 95 GLY A C 1
ATOM 701 O O . GLY A 1 95 ? -2.228 9.092 -26.203 1.00 53.56 95 GLY A O 1
ATOM 702 N N . PRO A 1 96 ? -2.041 8.776 -28.430 1.00 47.28 96 PRO A N 1
ATOM 703 C CA . PRO A 1 96 ? -0.624 8.465 -28.422 1.00 47.28 96 PRO A CA 1
ATOM 704 C C . PRO A 1 96 ? 0.117 9.580 -27.700 1.00 47.28 96 PRO A C 1
ATOM 706 O O . PRO A 1 96 ? -0.027 10.756 -28.030 1.00 47.28 96 PRO A O 1
ATOM 709 N N . HIS A 1 97 ? 0.919 9.214 -26.706 1.00 56.03 97 HIS A N 1
ATOM 710 C CA . HIS A 1 97 ? 1.932 10.109 -26.175 1.00 56.03 97 HIS A CA 1
ATOM 711 C C . HIS A 1 97 ? 2.846 10.510 -27.333 1.00 56.03 97 HIS A C 1
ATOM 713 O O . HIS A 1 97 ? 3.728 9.751 -27.738 1.00 56.03 97 HIS A O 1
ATOM 719 N N . GLY A 1 98 ? 2.584 11.691 -27.895 1.00 46.34 98 GLY A N 1
ATOM 720 C CA . GLY A 1 98 ? 3.460 12.356 -28.836 1.00 46.34 98 GLY A CA 1
ATOM 721 C C . GLY A 1 98 ? 4.792 12.570 -28.143 1.00 46.34 98 GLY A C 1
ATOM 722 O O . GLY A 1 98 ? 4.945 13.473 -27.326 1.00 46.34 98 GLY A O 1
ATOM 723 N N . ARG A 1 99 ? 5.760 11.703 -28.439 1.00 48.34 99 ARG A N 1
ATOM 724 C CA . ARG A 1 99 ? 7.160 12.036 -28.225 1.00 48.34 99 ARG A CA 1
ATOM 725 C C . ARG A 1 99 ? 7.483 13.125 -29.240 1.00 48.34 99 ARG A C 1
ATOM 727 O O . ARG A 1 99 ? 7.821 12.817 -30.378 1.00 48.34 99 ARG A O 1
ATOM 734 N N . GLU A 1 100 ? 7.346 14.387 -28.850 1.00 47.81 100 GLU A N 1
ATOM 735 C CA . GLU A 1 100 ? 8.026 15.464 -29.560 1.00 47.81 100 GLU A CA 1
ATOM 736 C C . GLU A 1 100 ? 9.524 15.302 -29.294 1.00 47.81 100 GLU A C 1
ATOM 738 O O . GLU A 1 100 ? 10.073 15.755 -28.293 1.00 47.81 100 GLU A O 1
ATOM 743 N N . THR A 1 101 ? 10.178 14.556 -30.179 1.00 49.78 101 THR A N 1
ATOM 744 C CA . THR A 1 101 ? 11.626 14.598 -30.345 1.00 49.78 101 THR A CA 1
ATOM 745 C C . THR A 1 101 ? 11.978 15.951 -30.951 1.00 49.78 101 THR A C 1
ATOM 747 O O . THR A 1 101 ? 11.583 16.227 -32.088 1.00 49.78 101 THR A O 1
ATOM 750 N N . ARG A 1 102 ? 12.713 16.779 -30.209 1.00 52.88 102 ARG A N 1
ATOM 751 C CA . ARG A 1 102 ? 13.442 17.927 -30.749 1.00 52.88 102 ARG A CA 1
ATOM 752 C C . ARG A 1 102 ? 14.934 17.706 -30.571 1.00 52.88 102 ARG A C 1
ATOM 754 O O . ARG A 1 102 ? 15.306 17.142 -29.519 1.00 52.88 102 ARG A O 1
#

Secondary structure (DSSP, 8-state):
--HHHHHHGGGGGGGTTPPTTSSHHHHHHHHHGGGSHHHHHHHHHHHHHHHTTGGGGT--HHHHHHHHHHHHHTGGGT--HHHHHHHSTTGGGS--------

pLDDT: mean 87.73, std 13.94, range [46.34, 97.56]

Sequence (102 aa):
TETAYRAVKPLAERTLGLPAPHNPLYEDAARAALTDPELCEAAVTCFRAALAALPRLGAGTEVTDAVAGYLERYVLRGRCPADDLLDMPGGADRGPHGRETR

Radius of gyration: 17.03 Å; chains: 1; bounding box: 38×28×51 Å

=== Feature glossary ===
Key to the feature types in this record:

pLDDT. pLDDT is the predicted lDDT-Cα score: AlphaFold's confidence that the local environment of each residue (all inter-atomic distances within 15 Å) is correctly placed. It is a per-residue number between 0 and 100, with higher meaning more reliable.

Radius of gyration, Cα contacts, bounding box. The geometric summary reports three shape descriptors. Rg (radius of gyration) measures how spread out the Cα atoms are about their centre of mass; compact globular proteins have small Rg, elongated or unfolded ones large. Cα contacts (<8 Å, |i−j|>4) count long-range residue pairs in spatial proximity — high for tightly packed folds, near zero for rods or random coil. The bounding-box extents give the protein's footprint along x, y, z in Å.

Backbone torsions (φ/ψ). Backbone dihedral angles. Every residue except chain termini has a φ (preceding-C → N → Cα → C) and a ψ (N → Cα → C → next-N). They are reported in degrees following the IUPAC sign convention. Secondary structure is essentially a statement about which (φ, ψ) basin each residue occupies.

Contact-map, Ramachandran, and PAE plots. Plot images: a contact map (which residues are close in 3D, as an N×N binary image), a Ramachandran scatter (backbone torsion angles, revealing secondary-structure composition at a glance), and — for AlphaFold structures — a PAE heatmap (pairwise prediction confidence).

Predicted aligned error. Predicted Aligned Error (PAE) is an AlphaFold confidence matrix: entry (i, j) is the expected error in the position of residue j, in ångströms, when the prediction is superimposed on the true structure at residue i. Low PAE within a block of residues means that block is internally rigid and well-predicted; high PAE between two blocks means their relative placement is uncertain even if each block individually is confident.

Secondary structure (3-state, P-SEA). Three-state secondary structure (P-SEA) collapses the eight DSSP classes into helix (a), strand (b), and coil (c). P-SEA assigns these from Cα geometry alone — distances and angles — without requiring backbone oxygens, so it works on any Cα trace.

Solvent-accessible surface area. Solvent-accessible surface area (SASA) is the area in Å² traced out by the centre of a 1.4 Å probe sphere (a water molecule) rolled over the protein's van der Waals surface (Shrake–Rupley / Lee–Richards construction). Buried residues have near-zero SASA; fully exposed residues can exceed 200 Å². The total SASA scales roughly with the number of surface residues.

Foldseek 3Di. The Foldseek 3Di string encodes local tertiary geometry as a 20-letter alphabet — one character per residue — derived from the relative positions of nearby Cα atoms. Unlike the amino-acid sequence, 3Di is a direct function of the 3D structure, so two proteins with the same fold have similar 3Di strings even at low sequence identity.

B-factor. For experimental (PDB) structures, the B-factor (temperature factor) quantifies the positional spread of each atom in the crystal — a combination of thermal vibration and static disorder — in units of Å². High B-factors mark flexible loops or poorly resolved regions; low B-factors mark the rigid, well-ordered core.

mmCIF coordinates. The mmCIF block holds the 3D Cartesian coordinates of each backbone atom (N, Cα, C, O) in ångströms. mmCIF is the PDB's canonical archive format — a tagged-loop text representation of the atomic model.

InterPro / GO / CATH / organism. Functional annotations link the protein to curated databases. InterPro entries identify conserved domains and families by matching the sequence against member-database signatures (Pfam, PROSITE, CDD, …). Gene Ontology (GO) terms describe molecular function, biological process, and cellular component in a controlled vocabulary. CATH places the structure in a hierarchical fold classification (Class/Architecture/Topology/Homologous-superfamily). The organism is the source species.

Rendered structure images. Structure images are PyMOL renders from six orthogonal camera directions. Cartoon representation draws helices as coils and strands as arrows; sticks shows the backbone as bonds; surface shows the solvent-excluded envelope. Rainbow coloring maps sequence position to hue (blue→red, N→C); chain coloring assigns a distinct color per polypeptide.

Sequence. This is the polypeptide sequence — one letter per residue, N-terminus first. Length ranges from a few dozen residues for small domains to over a thousand for large multi-domain proteins.

Secondary structure (8-state, DSSP). The SS8 string is DSSP's per-residue secondary-structure call. α-helix (H) means an i→i+4 H-bond ladder; β-strand (E) means the residue participates in a β-sheet; 3₁₀ (G) and π (I) are tighter and wider helices; T/S are turns/bends; '-' is loop.

Nearest PDB structures. Structural nearest neighbors (via Foldseek easy-search vs the PDB). Reported per hit: target PDB id, E-value, and alignment TM-score. A TM-score above ~0.5 is the conventional threshold for 'same fold'.